Protein AF-A0A8C0SIE8-F1 (afdb_monomer_lite)

Organism: Canis lupus familiaris (NCBI:txid9615)

Secondary structure (DSSP, 8-state):
-PPP-PPPPPPPPPP-----------S--------------GGG-------TT--HHHHHHHHHHHHHHTT-BPSS---TTS---BTTHHHHHHGGGG-HHHHH-SEEE----GGGHHHHHHHHHT-SSEEE------

Foldseek 3Di:
DDDDDDDDDDDDDDDDDDPDDPDDDDPDDDPPPPDDDPDDDPPPDPPPPDPPPQDPLNVLVVVLVVCVVVVQFDPPDSCPPHDTHGDCLLVVLVVCVVDVCSVPDQEDEFEPDPSCVNVVVVVVVVPRHHYDYDPDDD

Radius of gyration: 26.09 Å; chains: 1; bounding box: 43×38×94 Å

Structure (mmCIF, N/CA/C/O backbone):
data_AF-A0A8C0SIE8-F1
#
_entry.id   AF-A0A8C0SIE8-F1
#
loop_
_atom_site.group_PDB
_atom_site.id
_atom_site.type_symbol
_atom_site.label_atom_id
_atom_site.label_alt_id
_atom_site.label_comp_id
_atom_site.label_asym_id
_atom_site.label_entity_id
_atom_site.label_seq_id
_atom_site.pdbx_PDB_ins_code
_atom_site.Cartn_x
_atom_site.Cartn_y
_atom_site.Cartn_z
_atom_site.occupancy
_atom_site.B_iso_or_equiv
_atom_site.auth_seq_id
_atom_site.auth_comp_id
_atom_site.auth_asym_id
_atom_site.auth_atom_id
_atom_site.pdbx_PDB_model_num
ATOM 1 N N . MET A 1 1 ? 19.176 8.162 77.453 1.00 44.66 1 MET A N 1
ATOM 2 C CA . MET A 1 1 ? 20.234 7.414 76.742 1.00 44.66 1 MET A CA 1
ATOM 3 C C . MET A 1 1 ? 19.563 6.530 75.698 1.00 44.66 1 MET A C 1
ATOM 5 O O . MET A 1 1 ? 18.913 5.566 76.070 1.00 44.66 1 MET A O 1
ATOM 9 N N . ARG A 1 2 ? 19.577 6.939 74.421 1.00 41.19 2 ARG A N 1
ATOM 10 C CA . ARG A 1 2 ? 18.942 6.212 73.306 1.00 41.19 2 ARG A CA 1
ATOM 11 C C . ARG A 1 2 ? 19.999 5.346 72.621 1.00 41.19 2 ARG A C 1
ATOM 13 O O . ARG A 1 2 ? 20.997 5.886 72.160 1.00 41.19 2 ARG A O 1
ATOM 20 N N . ALA A 1 3 ? 19.767 4.038 72.558 1.00 45.25 3 ALA A N 1
ATOM 21 C CA . ALA A 1 3 ? 20.527 3.129 71.709 1.00 45.25 3 ALA A CA 1
ATOM 22 C C . ALA A 1 3 ? 19.828 3.011 70.347 1.00 45.25 3 ALA A C 1
ATOM 24 O O . ALA A 1 3 ? 18.611 2.841 70.266 1.00 45.25 3 ALA A O 1
ATOM 25 N N . HIS A 1 4 ? 20.626 3.164 69.296 1.00 41.66 4 HIS A N 1
ATOM 26 C CA . HIS A 1 4 ? 20.248 3.103 67.892 1.00 41.66 4 HIS A CA 1
ATOM 27 C C . HIS A 1 4 ? 19.855 1.677 67.471 1.00 41.66 4 HIS A C 1
ATOM 29 O O . HIS A 1 4 ? 20.562 0.725 67.787 1.00 41.66 4 HIS A O 1
ATOM 35 N N . GLN A 1 5 ? 18.779 1.544 66.693 1.00 48.69 5 GLN A N 1
ATOM 36 C CA . GLN A 1 5 ? 18.538 0.384 65.829 1.00 48.69 5 GLN A CA 1
ATOM 37 C C . GLN A 1 5 ? 18.715 0.836 64.374 1.00 48.69 5 GLN A C 1
ATOM 39 O O . GLN A 1 5 ? 18.092 1.809 63.948 1.00 48.69 5 GLN A O 1
ATOM 44 N N . ALA A 1 6 ? 19.593 0.154 63.637 1.00 45.62 6 ALA A N 1
ATOM 45 C CA . ALA A 1 6 ? 19.815 0.336 62.207 1.00 45.62 6 ALA A CA 1
ATOM 46 C C . ALA A 1 6 ? 19.009 -0.722 61.435 1.00 45.62 6 ALA A C 1
ATOM 48 O O . ALA A 1 6 ? 19.099 -1.911 61.737 1.00 45.62 6 ALA A O 1
ATOM 49 N N . SER A 1 7 ? 18.208 -0.278 60.464 1.00 48.12 7 SER A N 1
ATOM 50 C CA . SER A 1 7 ? 17.373 -1.128 59.609 1.00 48.12 7 SER A CA 1
ATOM 51 C C . SER A 1 7 ? 18.150 -1.599 58.375 1.00 48.12 7 SER A C 1
ATOM 53 O O . SER A 1 7 ? 18.920 -0.838 57.787 1.00 48.12 7 SER A O 1
ATOM 55 N N . ALA A 1 8 ? 17.952 -2.866 58.012 1.00 44.28 8 ALA A N 1
ATOM 56 C CA . ALA A 1 8 ? 18.677 -3.600 56.982 1.00 44.28 8 ALA A CA 1
ATOM 57 C C . ALA A 1 8 ? 18.365 -3.120 55.551 1.00 44.28 8 ALA A C 1
ATOM 59 O O . ALA A 1 8 ? 17.211 -2.914 55.174 1.00 44.28 8 ALA A O 1
ATOM 60 N N . ALA A 1 9 ? 19.413 -3.002 54.733 1.00 43.94 9 ALA A N 1
ATOM 61 C CA . ALA A 1 9 ? 19.332 -2.681 53.314 1.00 43.94 9 ALA A CA 1
ATOM 62 C C . ALA A 1 9 ? 18.892 -3.915 52.504 1.00 43.94 9 ALA A C 1
ATOM 64 O O . ALA A 1 9 ? 19.543 -4.960 52.530 1.00 43.94 9 ALA A O 1
ATOM 65 N N . THR A 1 10 ? 17.787 -3.793 51.769 1.00 47.97 10 THR A N 1
ATOM 66 C CA . THR A 1 10 ? 17.323 -4.813 50.817 1.00 47.97 10 THR A CA 1
ATOM 67 C C . THR A 1 10 ? 18.130 -4.692 49.522 1.00 47.97 10 THR A C 1
ATOM 69 O O . THR A 1 10 ? 18.206 -3.615 48.934 1.00 47.97 10 THR A O 1
ATOM 72 N N . SER A 1 11 ? 18.761 -5.786 49.092 1.00 47.16 11 SER A N 1
ATOM 73 C CA . SER A 1 11 ? 19.570 -5.845 47.864 1.00 47.16 11 SER A CA 1
ATOM 74 C C . SER A 1 11 ? 18.693 -5.951 46.602 1.00 47.16 11 SER A C 1
ATOM 76 O O . SER A 1 11 ? 17.635 -6.582 46.663 1.00 47.16 11 SER A O 1
ATOM 78 N N . PRO A 1 12 ? 19.108 -5.387 45.450 1.00 54.69 12 PRO A N 1
ATOM 79 C CA . PRO A 1 12 ? 18.371 -5.504 44.191 1.00 54.69 12 PRO A CA 1
ATOM 80 C C . PRO A 1 12 ? 18.558 -6.886 43.524 1.00 54.69 12 PRO A C 1
ATOM 82 O O . PRO A 1 12 ? 19.569 -7.553 43.759 1.00 54.69 12 PRO A O 1
ATOM 85 N N . PRO A 1 13 ? 17.608 -7.331 42.675 1.00 49.19 13 PRO A N 1
ATOM 86 C CA . PRO A 1 13 ? 17.669 -8.635 42.012 1.00 49.19 13 PRO A CA 1
ATOM 87 C C . PRO A 1 13 ? 18.745 -8.695 40.905 1.00 49.19 13 PRO A C 1
ATOM 89 O O . PRO A 1 13 ? 19.048 -7.674 40.282 1.00 49.19 13 PRO A O 1
ATOM 92 N N . PRO A 1 14 ? 19.305 -9.887 40.610 1.00 43.81 14 PRO A N 1
ATOM 93 C CA . PRO A 1 14 ? 20.368 -10.043 39.621 1.00 43.81 14 PRO A CA 1
ATOM 94 C C . PRO A 1 14 ? 19.877 -9.874 38.174 1.00 43.81 14 PRO A C 1
ATOM 96 O O . PRO A 1 14 ? 18.773 -10.278 37.800 1.00 43.81 14 PRO A O 1
ATOM 99 N N . SER A 1 15 ? 20.752 -9.305 37.345 1.00 43.81 15 SER A N 1
ATOM 100 C CA . SER A 1 15 ? 20.559 -9.058 35.917 1.00 43.81 15 SER A CA 1
ATOM 101 C C . SER A 1 15 ? 20.451 -10.361 35.114 1.00 43.81 15 SER A C 1
ATOM 103 O O . SER A 1 15 ? 21.272 -11.273 35.223 1.00 43.81 15 SER A O 1
ATOM 105 N N . ARG A 1 16 ? 19.418 -10.458 34.267 1.00 39.47 16 ARG A N 1
ATOM 106 C CA . ARG A 1 16 ? 19.191 -11.618 33.395 1.00 39.47 16 ARG A CA 1
ATOM 107 C C . ARG A 1 16 ? 20.165 -11.561 32.218 1.00 39.47 16 ARG A C 1
ATOM 109 O O . ARG A 1 16 ? 19.953 -10.843 31.245 1.00 39.47 16 ARG A O 1
ATOM 116 N N . SER A 1 17 ? 21.251 -12.312 32.336 1.00 36.66 17 SER A N 1
ATOM 117 C CA . SER A 1 17 ? 22.288 -12.468 31.319 1.00 36.66 17 SER A CA 1
ATOM 118 C C . SER A 1 17 ? 21.687 -12.990 30.009 1.00 36.66 17 SER A C 1
ATOM 120 O O . SER A 1 17 ? 20.917 -13.956 29.993 1.00 36.66 17 SER A O 1
ATOM 122 N N . ALA A 1 18 ? 22.058 -12.348 28.903 1.00 39.44 18 ALA A N 1
ATOM 123 C CA . ALA A 1 18 ? 21.707 -12.734 27.547 1.00 39.44 18 ALA A CA 1
ATOM 124 C C . ALA A 1 18 ? 22.157 -14.176 27.255 1.00 39.44 18 ALA A C 1
ATOM 126 O O . ALA A 1 18 ? 23.347 -14.462 27.127 1.00 39.44 18 ALA A O 1
ATOM 127 N N . ARG A 1 19 ? 21.203 -15.103 27.118 1.00 34.31 19 ARG A N 1
ATOM 128 C CA . ARG A 1 19 ? 21.486 -16.458 26.636 1.00 34.31 19 ARG A CA 1
ATOM 129 C C . ARG A 1 19 ? 21.561 -16.430 25.109 1.00 34.31 19 ARG A C 1
ATOM 131 O O . ARG A 1 19 ? 20.573 -16.657 24.416 1.00 34.31 19 ARG A O 1
ATOM 138 N N . ARG A 1 20 ? 22.758 -16.135 24.607 1.00 31.44 20 ARG A N 1
ATOM 139 C CA . ARG A 1 20 ? 23.177 -16.319 23.214 1.00 31.44 20 ARG A CA 1
ATOM 140 C C . ARG A 1 20 ? 23.060 -17.815 22.882 1.00 31.44 20 ARG A C 1
ATOM 142 O O . ARG A 1 20 ? 23.818 -18.620 23.410 1.00 31.44 20 ARG A O 1
ATOM 149 N N . ARG A 1 21 ? 22.064 -18.215 22.083 1.00 35.25 21 ARG A N 1
ATOM 150 C CA . ARG A 1 21 ? 22.034 -19.550 21.462 1.00 35.25 21 ARG A CA 1
ATOM 151 C C . ARG A 1 21 ? 22.780 -19.446 20.138 1.00 35.25 21 ARG A C 1
ATOM 153 O O . ARG A 1 21 ? 22.234 -18.936 19.167 1.00 35.25 21 ARG A O 1
ATOM 160 N N . GLU A 1 22 ? 24.027 -19.899 20.113 1.00 35.62 22 GLU A N 1
ATOM 161 C CA . GLU A 1 22 ? 24.731 -20.191 18.865 1.00 35.62 22 GLU A CA 1
ATOM 162 C C . GLU A 1 22 ? 24.120 -21.457 18.256 1.00 35.62 22 GLU A C 1
ATOM 164 O O . GLU A 1 22 ? 24.412 -22.576 18.666 1.00 35.62 22 GLU A O 1
ATOM 169 N N . GLY A 1 23 ? 23.199 -21.270 17.311 1.00 34.12 23 GLY A N 1
ATOM 170 C CA . GLY A 1 23 ? 22.718 -22.327 16.431 1.00 34.12 23 GLY A CA 1
ATOM 171 C C . GLY A 1 23 ? 23.539 -22.325 15.148 1.00 34.12 23 GLY A C 1
ATOM 172 O O . GLY A 1 23 ? 23.207 -21.612 14.207 1.00 34.12 23 GLY A O 1
ATOM 173 N N . SER A 1 24 ? 24.616 -23.109 15.123 1.00 41.97 24 SER A N 1
ATOM 174 C CA . SER A 1 24 ? 25.348 -23.450 13.901 1.00 41.97 24 SER A CA 1
ATOM 175 C C . SER A 1 24 ? 24.424 -24.256 12.986 1.00 41.97 24 SER A C 1
ATOM 177 O O . SER A 1 24 ? 24.085 -25.397 13.291 1.00 41.97 24 SER A O 1
ATOM 179 N N . THR A 1 25 ? 23.970 -23.654 11.889 1.00 37.97 25 THR A N 1
ATOM 180 C CA . THR A 1 25 ? 23.261 -24.359 10.816 1.00 37.97 25 THR A CA 1
ATOM 181 C C . THR A 1 25 ? 24.059 -24.181 9.535 1.00 37.97 25 THR A C 1
ATOM 183 O O . THR A 1 25 ? 24.185 -23.083 8.999 1.00 37.97 25 THR A O 1
ATOM 186 N N . ARG A 1 26 ? 24.670 -25.283 9.087 1.00 34.47 26 ARG A N 1
ATOM 187 C CA . ARG A 1 26 ? 25.254 -25.398 7.750 1.00 34.47 26 ARG A CA 1
ATOM 188 C C . ARG A 1 26 ? 24.130 -25.240 6.728 1.00 34.47 26 ARG A C 1
ATOM 190 O O . ARG A 1 26 ? 23.033 -25.756 6.927 1.00 34.47 26 ARG A O 1
ATOM 197 N N . ALA A 1 27 ? 24.415 -24.516 5.653 1.00 39.19 27 ALA A N 1
ATOM 198 C CA . ALA A 1 27 ? 23.524 -24.378 4.514 1.00 39.19 27 ALA A CA 1
ATOM 199 C C . ALA A 1 27 ? 23.278 -25.758 3.882 1.00 39.19 27 ALA A C 1
ATOM 201 O O . ALA A 1 27 ? 24.213 -26.376 3.382 1.00 39.19 27 ALA A O 1
ATOM 202 N N . GLY A 1 28 ? 22.034 -26.235 3.937 1.00 43.50 28 GLY A N 1
ATOM 203 C CA . GLY A 1 28 ? 21.623 -27.485 3.299 1.00 43.50 28 GLY A CA 1
ATOM 204 C C . GLY A 1 28 ? 20.663 -28.307 4.150 1.00 43.50 28 GLY A C 1
ATOM 205 O O . GLY A 1 28 ? 21.051 -29.362 4.618 1.00 43.50 28 GLY A O 1
ATOM 206 N N . ASP A 1 29 ? 19.463 -27.777 4.405 1.00 37.47 29 ASP A N 1
ATOM 207 C CA . ASP A 1 29 ? 18.195 -28.528 4.507 1.00 37.47 29 ASP A CA 1
ATOM 208 C C . ASP A 1 29 ? 17.109 -27.590 5.051 1.00 37.47 29 ASP A C 1
ATOM 210 O O . ASP A 1 29 ? 16.866 -27.477 6.253 1.00 37.47 29 ASP A O 1
ATOM 214 N N . VAL A 1 30 ? 16.451 -26.858 4.151 1.00 42.84 30 VAL A N 1
ATOM 215 C CA . VAL A 1 30 ? 15.189 -26.185 4.476 1.00 42.84 30 VAL A CA 1
ATOM 216 C C . VAL A 1 30 ? 14.076 -27.155 4.103 1.00 42.84 30 VAL A C 1
ATOM 218 O O . VAL A 1 30 ? 13.488 -27.064 3.031 1.00 42.84 30 VAL A O 1
ATOM 221 N N . THR A 1 31 ? 13.775 -28.106 4.985 1.00 39.72 31 THR A N 1
ATOM 222 C CA . THR A 1 31 ? 12.489 -28.807 4.917 1.00 39.72 31 THR A CA 1
ATOM 223 C C . THR A 1 31 ? 11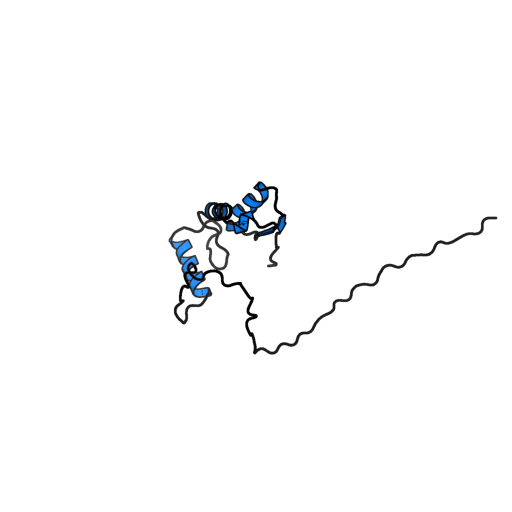.397 -27.809 5.316 1.00 39.72 31 THR A C 1
ATOM 225 O O . THR A 1 31 ? 11.452 -27.288 6.439 1.00 39.72 31 THR A O 1
ATOM 228 N N . PRO A 1 32 ? 10.406 -27.505 4.458 1.00 41.19 32 PRO A N 1
ATOM 229 C CA . PRO A 1 32 ? 9.337 -26.591 4.825 1.00 41.19 32 PRO A CA 1
ATOM 230 C C . PRO A 1 32 ? 8.553 -27.209 5.981 1.00 41.19 32 PRO A C 1
ATOM 232 O O . PRO A 1 32 ? 8.003 -28.305 5.856 1.00 41.19 32 PRO A O 1
ATOM 235 N N . ARG A 1 33 ? 8.497 -26.520 7.127 1.00 40.28 33 ARG A N 1
ATOM 236 C CA . ARG A 1 33 ? 7.576 -26.893 8.203 1.00 40.28 33 ARG A CA 1
ATOM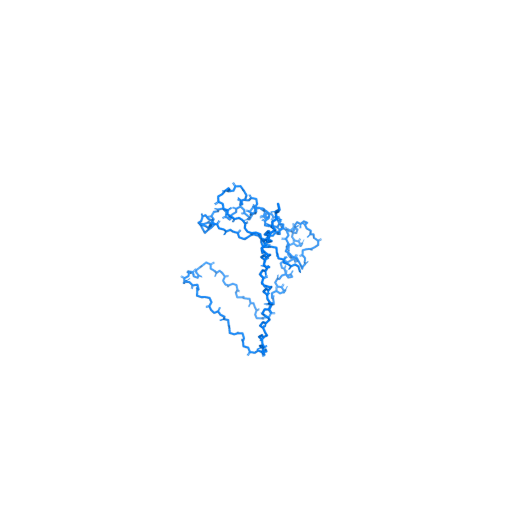 237 C C . ARG A 1 33 ? 6.160 -26.779 7.650 1.00 40.28 33 ARG A C 1
ATOM 239 O O . ARG A 1 33 ? 5.644 -25.680 7.475 1.00 40.28 33 ARG A O 1
ATOM 246 N N . ARG A 1 34 ? 5.567 -27.932 7.351 1.00 40.78 34 ARG A N 1
ATOM 247 C CA . ARG A 1 34 ? 4.177 -28.096 6.938 1.00 40.78 34 ARG A CA 1
ATOM 248 C C . ARG A 1 34 ? 3.289 -27.600 8.079 1.00 40.78 34 ARG A C 1
ATOM 250 O O . ARG A 1 34 ? 3.080 -28.303 9.064 1.00 40.78 34 ARG A O 1
ATOM 257 N N . ILE A 1 35 ? 2.836 -26.354 7.983 1.00 52.09 35 ILE A N 1
ATOM 258 C CA . ILE A 1 35 ? 1.758 -25.842 8.826 1.00 52.09 35 ILE A CA 1
ATOM 259 C C . ILE A 1 35 ? 0.515 -26.624 8.402 1.00 52.09 35 ILE A C 1
ATOM 261 O O . ILE A 1 35 ? 0.109 -26.564 7.244 1.00 52.09 35 ILE A O 1
ATOM 265 N N . TRP A 1 36 ? -0.033 -27.416 9.321 1.00 43.69 36 TRP A N 1
ATOM 266 C CA . TRP A 1 36 ? -1.322 -28.074 9.144 1.00 43.69 36 TRP A CA 1
ATOM 267 C C . TRP A 1 36 ? -2.411 -26.998 9.101 1.00 43.69 36 TRP A C 1
ATOM 269 O O . TRP A 1 36 ? -2.863 -26.525 10.142 1.00 43.69 36 TRP A O 1
ATOM 279 N N . LEU A 1 37 ? -2.804 -26.585 7.898 1.00 41.09 37 LEU A N 1
ATOM 280 C CA . LEU A 1 37 ? -4.102 -25.959 7.674 1.00 41.09 37 LEU A CA 1
ATOM 281 C C . LEU A 1 37 ? -5.117 -27.096 7.478 1.00 41.09 37 LEU A C 1
ATOM 283 O O . LEU A 1 37 ? -4.830 -28.011 6.701 1.00 41.09 37 LEU A O 1
ATOM 287 N N . PRO A 1 38 ? -6.263 -27.091 8.183 1.00 42.91 38 PRO A N 1
ATOM 288 C CA . PRO A 1 38 ? -7.354 -27.995 7.852 1.00 42.91 38 PRO A CA 1
ATOM 289 C C . PRO A 1 38 ? -7.799 -27.702 6.419 1.00 42.91 38 PRO A C 1
ATOM 291 O O . PRO A 1 38 ? -7.744 -26.554 5.980 1.00 42.91 38 PRO A O 1
ATOM 294 N N . GLU A 1 39 ? -8.173 -28.759 5.706 1.00 49.50 39 GLU A N 1
ATOM 295 C CA . GLU A 1 39 ? -8.545 -28.798 4.292 1.00 49.50 39 GLU A CA 1
ATOM 296 C C . GLU A 1 39 ? -9.690 -27.817 3.972 1.00 49.50 39 GLU A C 1
ATOM 298 O O . GLU A 1 39 ? -10.865 -28.163 3.902 1.00 49.50 39 GLU A O 1
ATOM 303 N N . ALA A 1 40 ? -9.351 -26.540 3.830 1.00 42.84 40 ALA A N 1
ATOM 304 C CA . ALA A 1 40 ? -10.257 -25.518 3.355 1.00 42.84 40 ALA A CA 1
ATOM 305 C C . ALA A 1 40 ? -10.246 -25.586 1.828 1.00 42.84 40 ALA A C 1
ATOM 307 O O . ALA A 1 40 ? -9.271 -25.185 1.199 1.00 42.84 40 ALA A O 1
ATOM 308 N N . SER A 1 41 ? -11.316 -26.166 1.275 1.00 50.72 41 SER A N 1
ATOM 309 C CA . SER A 1 41 ? -11.847 -25.971 -0.080 1.00 50.72 41 SER A CA 1
ATOM 310 C C . SER A 1 41 ? -10.933 -25.176 -1.025 1.00 50.72 41 SER A C 1
ATOM 312 O O . SER A 1 41 ? -11.023 -23.955 -1.139 1.00 50.72 41 SER A O 1
ATOM 314 N N . LEU A 1 42 ? -10.089 -25.910 -1.750 1.00 52.44 42 LEU A N 1
ATOM 315 C CA . LEU A 1 42 ? -9.211 -25.443 -2.829 1.00 52.44 42 LEU A CA 1
ATOM 316 C C . LEU A 1 42 ? -9.955 -24.852 -4.049 1.00 52.44 42 LEU A C 1
ATOM 318 O O . LEU A 1 42 ? -9.307 -24.504 -5.032 1.00 52.44 42 LEU A O 1
ATOM 322 N N . ALA A 1 43 ? -11.287 -24.748 -4.019 1.00 46.78 43 ALA A N 1
ATOM 323 C CA . ALA A 1 43 ? -12.102 -24.412 -5.186 1.00 46.78 43 ALA A CA 1
ATOM 324 C C . ALA A 1 43 ? -12.039 -22.931 -5.615 1.00 46.78 43 ALA A C 1
ATOM 326 O O . ALA A 1 43 ? -12.312 -22.642 -6.775 1.00 46.78 43 ALA A O 1
ATOM 327 N N . ASP A 1 44 ? -11.618 -22.017 -4.734 1.00 47.72 44 ASP A N 1
ATOM 328 C CA . ASP A 1 44 ? -11.575 -20.573 -5.040 1.00 47.72 44 ASP A CA 1
ATOM 329 C C . ASP A 1 44 ? -10.149 -20.014 -5.172 1.00 47.72 44 ASP A C 1
ATOM 331 O O . ASP A 1 44 ? -9.942 -18.839 -5.486 1.00 47.72 44 ASP A O 1
ATOM 335 N N . CYS A 1 45 ? -9.128 -20.843 -4.940 1.00 41.97 45 CYS A N 1
ATOM 336 C CA . CYS A 1 45 ? -7.749 -20.446 -5.172 1.00 41.97 45 CYS A CA 1
ATOM 337 C C . CYS A 1 45 ? -7.436 -20.595 -6.661 1.00 41.97 45 CYS A C 1
ATOM 339 O O . CYS A 1 45 ? -7.114 -21.685 -7.127 1.00 41.97 45 CYS A O 1
ATOM 341 N N . VAL A 1 46 ? -7.473 -19.490 -7.409 1.00 48.41 46 VAL A N 1
ATOM 342 C CA . VAL A 1 46 ? -6.823 -19.439 -8.724 1.00 48.41 46 VAL A CA 1
ATOM 343 C C . VAL A 1 46 ? -5.322 -19.621 -8.494 1.00 48.41 46 VAL A C 1
ATOM 345 O O . VAL A 1 46 ? -4.603 -18.674 -8.172 1.00 48.41 46 VAL A O 1
ATOM 348 N N . VAL A 1 47 ? -4.843 -20.857 -8.613 1.00 52.25 47 VAL A N 1
ATOM 349 C CA . VAL A 1 47 ? -3.413 -21.148 -8.688 1.00 52.25 47 VAL A CA 1
ATOM 350 C C . VAL A 1 47 ? -2.955 -20.650 -10.055 1.00 52.25 47 VAL A C 1
ATOM 352 O O . VAL A 1 47 ? -3.140 -21.316 -11.069 1.00 52.25 47 VAL A O 1
ATOM 355 N N . MET A 1 48 ? -2.415 -19.432 -10.106 1.00 51.66 48 MET A N 1
ATOM 356 C CA . MET A 1 48 ? -1.678 -18.979 -11.282 1.00 51.66 48 MET A CA 1
ATOM 357 C C . MET A 1 48 ? -0.394 -19.811 -11.381 1.00 51.66 48 MET A C 1
ATOM 359 O O . MET A 1 48 ? 0.564 -19.574 -10.645 1.00 51.66 48 MET A O 1
ATOM 363 N N . GLU A 1 49 ? -0.391 -20.796 -12.278 1.00 58.59 49 GLU A N 1
ATOM 364 C CA . GLU A 1 49 ? 0.817 -21.481 -12.746 1.00 58.59 49 GLU A CA 1
ATOM 365 C C . GLU A 1 49 ? 1.731 -20.431 -13.399 1.00 58.59 49 GLU A C 1
ATOM 367 O O . GLU A 1 49 ? 1.472 -19.950 -14.504 1.00 58.59 49 GLU A O 1
ATOM 372 N N . LEU A 1 50 ? 2.773 -19.999 -12.682 1.00 61.62 50 LEU A N 1
ATOM 373 C CA . LEU A 1 50 ? 3.760 -19.070 -13.226 1.00 61.62 50 LEU A CA 1
ATOM 374 C C . LEU A 1 50 ? 4.662 -19.819 -14.218 1.00 61.62 50 LEU A C 1
ATOM 376 O O . LEU A 1 50 ? 5.144 -20.903 -13.883 1.00 61.62 50 LEU A O 1
ATOM 380 N N . PRO A 1 51 ? 4.956 -19.247 -15.401 1.00 69.62 51 PRO A N 1
ATOM 381 C CA . PRO A 1 51 ? 5.905 -19.841 -16.331 1.00 69.62 51 PRO A CA 1
ATOM 382 C C . PRO A 1 51 ? 7.243 -20.104 -15.635 1.00 69.62 51 PRO A C 1
ATOM 384 O O . PRO A 1 51 ? 7.771 -19.240 -14.925 1.00 69.62 51 PRO A O 1
ATOM 387 N N . THR A 1 52 ? 7.811 -21.291 -15.844 1.00 76.19 52 THR A N 1
ATOM 388 C CA . THR A 1 52 ? 9.128 -21.652 -15.311 1.00 76.19 52 THR A CA 1
ATOM 389 C C . THR A 1 52 ? 10.164 -20.629 -15.777 1.00 76.19 52 THR A C 1
ATOM 391 O O . THR A 1 52 ? 10.427 -20.521 -16.972 1.00 76.19 52 THR A O 1
ATOM 394 N N . GLY A 1 53 ? 10.735 -19.867 -14.841 1.00 83.69 53 GLY A N 1
ATOM 395 C CA . GLY A 1 53 ? 11.732 -18.827 -15.124 1.00 83.69 53 GLY A CA 1
ATOM 396 C C . GLY A 1 53 ? 11.308 -17.402 -14.759 1.00 83.69 53 GLY A C 1
ATOM 397 O O . GLY A 1 53 ? 12.166 -16.527 -14.727 1.00 83.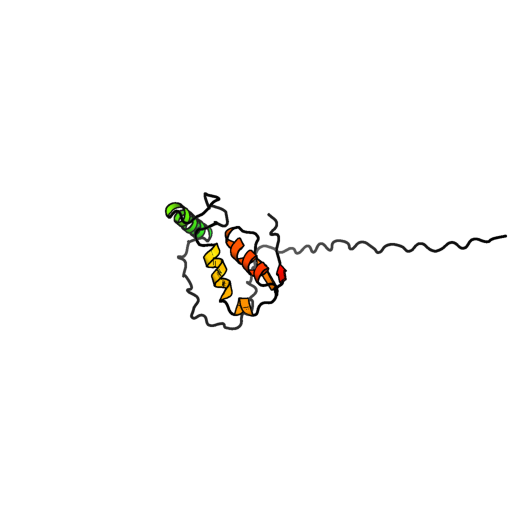69 53 GLY A O 1
ATOM 398 N N . VAL A 1 54 ? 10.037 -17.159 -14.422 1.00 89.19 54 VAL A N 1
ATOM 399 C CA . VAL A 1 54 ? 9.588 -15.848 -13.924 1.00 89.19 54 VAL A CA 1
ATOM 400 C C . VAL A 1 54 ? 9.866 -15.735 -12.423 1.00 89.19 54 VAL A C 1
ATOM 402 O O . VAL A 1 54 ? 9.326 -16.493 -11.614 1.00 89.19 54 VAL A O 1
ATOM 405 N N . SER A 1 55 ? 10.699 -14.776 -12.022 1.00 93.12 55 SER A N 1
ATOM 406 C CA . SER A 1 55 ? 10.979 -14.500 -10.614 1.00 93.12 55 SER A CA 1
ATOM 407 C C . SER A 1 55 ? 9.910 -13.600 -9.983 1.00 93.12 55 SER A C 1
ATOM 409 O O . SER A 1 55 ? 9.199 -12.845 -10.650 1.00 93.12 55 SER A O 1
ATOM 411 N N . LYS A 1 56 ? 9.839 -13.592 -8.644 1.00 92.56 56 LYS A N 1
ATOM 412 C CA . LYS A 1 56 ? 9.005 -12.622 -7.907 1.00 92.56 56 LYS A CA 1
ATOM 413 C C . LYS A 1 56 ? 9.362 -11.175 -8.255 1.00 92.56 56 LYS A C 1
ATOM 415 O O . LYS A 1 56 ? 8.499 -10.308 -8.163 1.00 92.56 56 LYS A O 1
ATOM 420 N N . GLN A 1 57 ? 10.623 -10.907 -8.595 1.00 94.31 57 GLN A N 1
ATOM 421 C CA . GLN A 1 57 ? 11.066 -9.566 -8.951 1.00 94.31 57 GLN A CA 1
ATOM 422 C C . GLN A 1 57 ? 10.532 -9.149 -10.322 1.00 94.31 57 GLN A C 1
ATOM 424 O O . GLN A 1 57 ? 10.097 -8.010 -10.459 1.00 94.31 57 GLN A O 1
ATOM 429 N N . ASP A 1 58 ? 10.473 -10.076 -11.277 1.00 94.00 58 ASP A N 1
ATOM 430 C CA . ASP A 1 58 ? 9.931 -9.814 -12.614 1.00 94.00 58 ASP A CA 1
ATOM 431 C C . ASP A 1 58 ? 8.445 -9.455 -12.539 1.00 94.00 58 ASP A C 1
ATOM 433 O O . ASP A 1 58 ? 8.010 -8.477 -13.139 1.00 94.00 58 ASP A O 1
ATOM 437 N N . ILE A 1 59 ? 7.676 -10.176 -11.716 1.00 93.94 59 ILE A N 1
ATOM 438 C CA . ILE A 1 59 ? 6.252 -9.876 -11.492 1.00 93.94 59 ILE A CA 1
ATOM 439 C C . ILE A 1 59 ? 6.080 -8.501 -10.844 1.00 93.94 59 ILE A C 1
ATOM 441 O O . ILE A 1 59 ? 5.234 -7.720 -11.271 1.00 93.94 59 ILE A O 1
ATOM 445 N N . ARG A 1 60 ? 6.883 -8.172 -9.821 1.00 95.50 60 ARG A N 1
ATOM 446 C CA . ARG A 1 60 ? 6.828 -6.838 -9.201 1.00 95.50 60 ARG A CA 1
ATOM 447 C C . ARG A 1 60 ? 7.121 -5.744 -10.216 1.00 95.50 60 ARG A C 1
ATOM 449 O O . ARG A 1 60 ? 6.393 -4.762 -10.241 1.00 95.50 60 ARG A O 1
ATOM 456 N N . GLN A 1 61 ? 8.146 -5.933 -11.045 1.00 95.81 61 GLN A N 1
ATOM 457 C CA . GLN A 1 61 ? 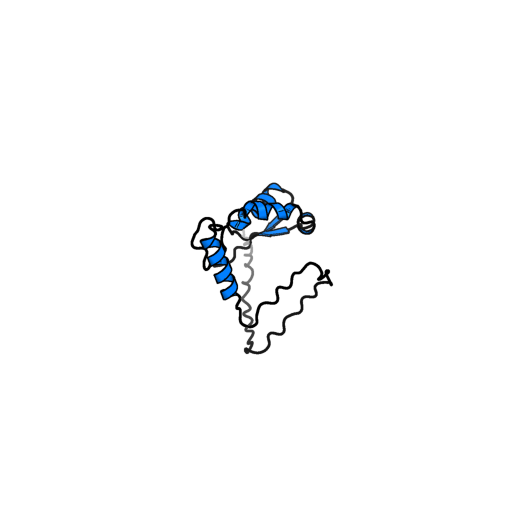8.522 -4.983 -12.084 1.00 95.81 61 GLN A CA 1
ATOM 458 C C . GLN A 1 61 ? 7.368 -4.766 -13.071 1.00 95.81 61 GLN A C 1
ATOM 460 O O . GLN A 1 61 ? 6.949 -3.630 -13.264 1.00 95.81 61 GLN A O 1
ATOM 465 N N . GLN A 1 62 ? 6.776 -5.849 -13.585 1.00 95.75 62 GLN A N 1
ATOM 466 C CA . GLN A 1 62 ? 5.622 -5.785 -14.489 1.00 95.75 62 GLN A CA 1
ATOM 467 C C . GLN A 1 62 ? 4.431 -5.040 -13.873 1.00 95.75 62 GLN A C 1
ATOM 469 O O . GLN A 1 62 ? 3.846 -4.169 -14.515 1.00 95.75 62 GLN A O 1
ATOM 474 N N . ILE A 1 63 ? 4.075 -5.350 -12.623 1.00 95.50 63 ILE A N 1
ATOM 475 C CA . ILE A 1 63 ? 2.961 -4.686 -11.937 1.00 95.50 63 ILE A CA 1
ATOM 476 C C . ILE A 1 63 ? 3.277 -3.212 -11.668 1.00 95.50 63 ILE A C 1
ATOM 478 O O . ILE A 1 63 ? 2.416 -2.363 -11.885 1.00 95.50 63 ILE A O 1
ATOM 482 N N . TRP A 1 64 ? 4.495 -2.880 -11.239 1.00 96.00 64 TRP A N 1
ATOM 483 C CA . TRP A 1 64 ? 4.908 -1.490 -11.040 1.00 96.00 64 TRP A CA 1
ATOM 484 C C . TRP A 1 64 ? 4.842 -0.685 -12.341 1.00 96.00 64 TRP A C 1
ATOM 486 O O . TRP A 1 64 ? 4.242 0.390 -12.355 1.00 96.00 64 TRP A O 1
ATOM 496 N N . ASP A 1 65 ? 5.369 -1.223 -13.441 1.00 96.62 65 ASP A N 1
ATOM 497 C CA . ASP A 1 65 ? 5.333 -0.576 -14.757 1.00 96.62 65 ASP A CA 1
ATOM 498 C C . ASP A 1 65 ? 3.894 -0.398 -15.261 1.00 96.62 65 ASP A C 1
ATOM 500 O O . ASP A 1 65 ? 3.524 0.653 -15.796 1.00 96.62 65 ASP A O 1
ATOM 504 N N . TYR A 1 66 ? 3.038 -1.395 -15.027 1.00 96.94 66 TYR A N 1
ATOM 505 C CA . TYR A 1 66 ? 1.612 -1.303 -15.322 1.00 96.94 66 TYR A CA 1
ATOM 506 C C . TYR A 1 66 ? 0.933 -0.191 -14.508 1.00 96.94 66 TYR A C 1
ATOM 508 O O . TYR A 1 66 ? 0.225 0.643 -15.069 1.00 96.94 66 TYR A O 1
ATOM 516 N N . MET A 1 67 ? 1.185 -0.112 -13.199 1.00 96.19 67 MET A N 1
ATOM 517 C CA . MET A 1 67 ? 0.604 0.926 -12.342 1.00 96.19 67 MET A CA 1
ATOM 518 C C . MET A 1 67 ? 1.039 2.341 -12.745 1.00 96.19 67 MET A C 1
ATOM 520 O O . MET A 1 67 ? 0.223 3.265 -12.693 1.00 96.19 67 MET A O 1
ATOM 524 N N . GLU A 1 68 ? 2.300 2.517 -13.149 1.00 95.75 68 GLU A N 1
ATOM 525 C CA . GLU A 1 68 ? 2.837 3.800 -13.616 1.00 95.75 68 GLU A CA 1
ATOM 526 C C . GLU A 1 68 ? 2.264 4.196 -14.982 1.00 95.75 68 GLU A C 1
ATOM 528 O O . GLU A 1 68 ? 1.786 5.323 -15.137 1.00 95.75 68 GLU A O 1
ATOM 533 N N . SER A 1 69 ? 2.258 3.268 -15.949 1.00 96.88 69 SER A N 1
ATOM 534 C CA . SER A 1 69 ? 1.768 3.515 -17.315 1.00 96.88 69 SER A CA 1
ATOM 535 C C . SER A 1 69 ? 0.264 3.783 -17.365 1.00 96.88 69 SER A C 1
ATOM 537 O O . SER A 1 69 ? -0.180 4.645 -18.119 1.00 96.88 69 SER A O 1
ATOM 539 N N . GLN A 1 70 ? -0.516 3.102 -16.523 1.00 96.56 70 GLN A N 1
ATOM 540 C CA . GLN A 1 70 ? -1.963 3.295 -16.413 1.00 96.56 70 GLN A CA 1
ATOM 541 C C . GLN A 1 70 ? -2.355 4.396 -15.415 1.00 96.56 70 GLN A C 1
ATOM 543 O O . GLN A 1 70 ? -3.541 4.620 -15.172 1.00 96.56 70 GLN A O 1
ATOM 548 N N . ASN A 1 71 ? -1.382 5.098 -14.817 1.00 95.19 71 ASN A N 1
ATOM 549 C CA . ASN A 1 71 ? -1.617 6.162 -13.837 1.00 95.19 71 ASN A CA 1
ATOM 550 C C . ASN A 1 71 ? -2.533 5.721 -12.672 1.00 95.19 71 ASN A C 1
ATOM 552 O O . ASN A 1 71 ? -3.408 6.472 -12.225 1.00 95.19 71 ASN A O 1
ATOM 556 N N . LEU A 1 72 ? -2.353 4.481 -12.207 1.00 95.81 72 LEU A N 1
ATOM 557 C CA . LEU A 1 72 ? -3.108 3.871 -11.105 1.00 95.81 72 LEU A CA 1
ATOM 558 C C . LEU A 1 72 ? -2.465 4.150 -9.745 1.00 95.81 72 LEU A C 1
ATOM 560 O O . LEU A 1 72 ? -3.141 4.087 -8.719 1.00 95.81 72 LEU A O 1
ATOM 564 N N . ALA A 1 73 ? -1.166 4.445 -9.739 1.00 95.88 73 ALA A N 1
ATOM 565 C CA . ALA A 1 73 ? -0.423 4.792 -8.542 1.00 95.88 73 ALA A CA 1
ATOM 566 C C . ALA A 1 73 ? -0.711 6.228 -8.083 1.00 95.88 73 ALA A C 1
ATOM 568 O O . ALA A 1 73 ? -0.709 7.164 -8.885 1.00 95.88 73 ALA A O 1
ATOM 569 N N . ASP A 1 74 ? -0.877 6.393 -6.774 1.00 95.00 74 ASP A N 1
ATOM 570 C CA . ASP A 1 74 ? -0.905 7.696 -6.112 1.00 95.00 74 ASP A CA 1
ATOM 571 C C . ASP A 1 74 ? 0.472 8.022 -5.515 1.00 95.00 74 ASP A C 1
ATOM 573 O O . ASP A 1 74 ? 1.344 7.160 -5.389 1.00 95.00 74 ASP A O 1
ATOM 577 N N . PHE A 1 75 ? 0.683 9.285 -5.132 1.00 90.62 75 PHE A N 1
ATOM 578 C CA . PHE A 1 75 ? 1.930 9.718 -4.496 1.00 90.62 75 PHE A CA 1
ATOM 579 C C . PHE A 1 75 ? 2.257 8.849 -3.257 1.00 90.62 75 PHE A C 1
ATOM 581 O O . PHE A 1 75 ? 1.354 8.575 -2.454 1.00 90.62 75 PHE A O 1
ATOM 588 N N . PRO A 1 76 ? 3.529 8.445 -3.051 1.00 91.94 76 PRO A N 1
ATOM 589 C CA . PRO A 1 76 ? 4.736 8.845 -3.786 1.00 91.94 76 PRO A CA 1
ATOM 590 C C . PRO A 1 76 ? 5.056 7.980 -5.016 1.00 91.94 76 PRO A C 1
ATOM 592 O O . PRO A 1 76 ? 5.071 6.751 -4.936 1.00 91.94 76 PRO A O 1
ATOM 595 N N . ARG A 1 77 ? 5.442 8.638 -6.117 1.00 91.81 77 ARG A N 1
ATOM 596 C CA . ARG A 1 77 ? 5.922 8.025 -7.372 1.00 91.81 77 ARG A CA 1
ATOM 597 C C . ARG A 1 77 ? 7.428 8.279 -7.566 1.00 91.81 77 ARG A C 1
ATOM 599 O O . ARG A 1 77 ? 7.919 9.270 -7.024 1.00 91.81 77 ARG A O 1
ATOM 606 N N . PRO A 1 78 ? 8.166 7.424 -8.301 1.00 92.75 78 PRO A N 1
ATOM 607 C CA . PRO A 1 78 ? 7.721 6.191 -8.968 1.00 92.75 78 PRO A CA 1
ATOM 608 C C . PRO A 1 78 ? 7.585 5.025 -7.982 1.00 92.75 78 PRO A C 1
ATOM 610 O O . PRO A 1 78 ? 8.340 4.974 -7.015 1.00 92.75 78 PRO A O 1
ATOM 613 N N . VAL A 1 79 ? 6.645 4.106 -8.188 1.00 95.25 79 VAL A N 1
ATOM 614 C CA . VAL A 1 79 ? 6.305 3.034 -7.229 1.00 95.25 79 VAL A CA 1
ATOM 615 C C . VAL A 1 79 ? 7.374 1.959 -7.022 1.00 95.25 79 VAL A C 1
ATOM 617 O O . VAL A 1 79 ? 7.298 1.212 -6.042 1.00 95.25 79 VAL A O 1
ATOM 620 N N . HIS A 1 80 ? 8.360 1.866 -7.915 1.00 95.44 80 HIS A N 1
ATOM 621 C CA . HIS A 1 80 ? 9.379 0.821 -7.885 1.00 95.44 80 HIS A CA 1
ATOM 622 C C . HIS A 1 80 ? 10.090 0.734 -6.533 1.00 95.44 80 HIS A C 1
ATOM 624 O O . HIS A 1 80 ? 10.404 1.741 -5.894 1.00 95.44 80 HIS A O 1
ATOM 630 N N . HIS A 1 81 ? 10.351 -0.503 -6.110 1.00 92.56 81 HIS A N 1
ATOM 631 C CA . HIS A 1 81 ? 11.028 -0.846 -4.854 1.00 92.56 81 HIS A CA 1
ATOM 632 C C . HIS A 1 81 ? 10.296 -0.411 -3.571 1.00 92.56 81 HIS A C 1
ATOM 634 O O . HIS A 1 81 ? 10.904 -0.392 -2.502 1.00 92.56 81 HIS A O 1
ATOM 640 N N . ARG A 1 82 ? 8.995 -0.094 -3.644 1.00 90.56 82 ARG A N 1
ATOM 641 C CA . ARG A 1 82 ? 8.160 0.261 -2.483 1.00 90.56 82 ARG A CA 1
ATOM 642 C C . ARG A 1 82 ? 6.818 -0.475 -2.499 1.00 90.56 82 ARG A C 1
ATOM 644 O O . ARG A 1 82 ? 6.460 -1.126 -3.480 1.00 90.56 82 ARG A O 1
ATOM 651 N N . ILE A 1 83 ? 6.068 -0.353 -1.403 1.00 92.69 83 ILE A N 1
ATOM 652 C CA . ILE A 1 83 ? 4.643 -0.701 -1.362 1.00 92.69 83 ILE A CA 1
ATOM 653 C C . ILE A 1 83 ? 3.876 0.469 -2.004 1.00 92.69 83 ILE A C 1
ATOM 655 O O . ILE A 1 83 ? 3.866 1.562 -1.430 1.00 92.69 83 ILE A O 1
ATOM 659 N N . PRO A 1 84 ? 3.279 0.298 -3.197 1.00 94.50 84 PRO A N 1
ATOM 660 C CA . PRO A 1 84 ? 2.620 1.393 -3.894 1.00 94.50 84 PRO A CA 1
ATOM 661 C C . PRO A 1 84 ? 1.339 1.824 -3.183 1.00 94.50 84 PRO A C 1
ATOM 663 O O . PRO A 1 84 ? 0.507 0.994 -2.813 1.00 94.50 84 PRO A O 1
ATOM 666 N N . ASN A 1 85 ? 1.136 3.136 -3.068 1.00 95.56 85 ASN A N 1
ATOM 667 C CA . ASN A 1 85 ? -0.207 3.668 -2.881 1.00 95.56 85 ASN A CA 1
ATOM 668 C C . ASN A 1 85 ? -0.919 3.700 -4.241 1.00 95.56 85 ASN A C 1
ATOM 670 O O . ASN A 1 85 ? -0.285 3.947 -5.267 1.00 95.56 85 ASN A O 1
ATOM 674 N N . PHE A 1 86 ? -2.223 3.444 -4.263 1.00 95.88 86 PHE A N 1
ATOM 675 C CA . PHE A 1 86 ? -2.982 3.329 -5.504 1.00 95.88 86 PHE A CA 1
ATOM 676 C C . PHE A 1 86 ? -4.407 3.845 -5.356 1.00 95.88 86 PHE A C 1
ATOM 678 O O . PHE A 1 86 ? -5.000 3.807 -4.272 1.00 95.88 86 PHE A O 1
ATOM 685 N N . LYS A 1 87 ? -4.968 4.269 -6.485 1.00 95.62 87 LYS A N 1
ATOM 686 C CA . LYS A 1 87 ? -6.345 4.743 -6.576 1.00 95.62 87 LYS A CA 1
ATOM 687 C C . LYS A 1 87 ? -7.303 3.620 -6.203 1.00 95.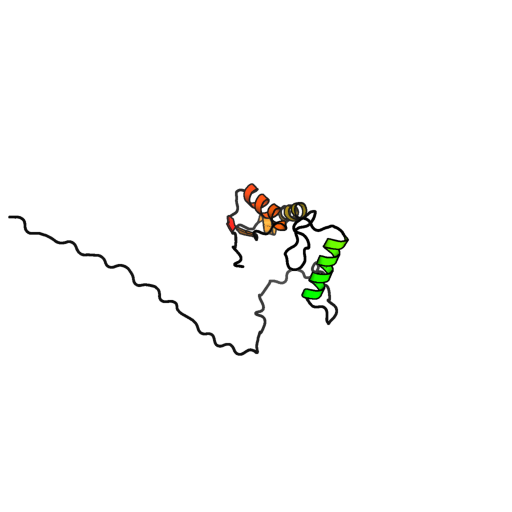62 87 LYS A C 1
ATOM 689 O O . LYS A 1 87 ? -7.279 2.544 -6.792 1.00 95.62 87 LYS A O 1
ATOM 694 N N . GLY A 1 88 ? -8.162 3.883 -5.223 1.00 95.25 88 GLY A N 1
ATOM 695 C CA . GLY A 1 88 ? -9.100 2.890 -4.698 1.00 95.25 88 GLY A CA 1
ATOM 696 C C . GLY A 1 88 ? -8.568 2.069 -3.521 1.00 95.25 88 GLY A C 1
ATOM 697 O O . GLY A 1 88 ? -9.302 1.217 -3.026 1.00 95.25 88 GLY A O 1
ATOM 698 N N . SER A 1 89 ? -7.364 2.348 -3.004 1.00 95.69 89 SER A N 1
ATOM 699 C CA . SER A 1 89 ? -6.834 1.696 -1.794 1.00 95.69 89 SER A CA 1
ATOM 700 C C . SER A 1 89 ? -7.792 1.792 -0.601 1.00 95.69 89 SER A C 1
ATOM 702 O O . SER A 1 89 ? -8.055 0.798 0.075 1.00 95.69 89 SER A O 1
ATOM 704 N N . TYR A 1 90 ? -8.406 2.959 -0.393 1.00 94.25 90 TYR A N 1
ATOM 705 C CA . TYR A 1 90 ? -9.407 3.157 0.655 1.00 94.25 90 TYR A CA 1
ATOM 706 C C . TYR A 1 90 ? -10.666 2.300 0.452 1.00 94.25 90 TYR A C 1
ATOM 708 O O . TYR A 1 90 ? -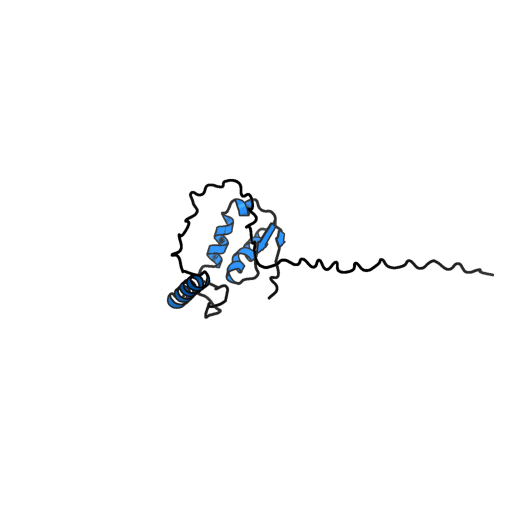11.150 1.697 1.407 1.00 94.25 90 TYR A O 1
ATOM 716 N N . LEU A 1 91 ? -11.174 2.202 -0.781 1.00 94.12 91 LEU A N 1
ATOM 717 C CA . LEU A 1 91 ? -12.340 1.370 -1.093 1.00 94.12 91 LEU A CA 1
ATOM 718 C C . LEU A 1 91 ? -12.021 -0.116 -0.884 1.00 94.12 91 LEU A C 1
ATOM 720 O O . LEU A 1 91 ? -12.786 -0.824 -0.239 1.00 94.12 91 LEU A O 1
ATOM 724 N N . ALA A 1 92 ? -10.847 -0.571 -1.331 1.00 94.75 92 ALA A N 1
ATOM 725 C CA . ALA A 1 92 ? -10.382 -1.933 -1.084 1.00 94.75 92 ALA A CA 1
ATOM 726 C C . ALA A 1 92 ? -10.314 -2.254 0.422 1.00 94.75 92 ALA A C 1
ATOM 728 O O . ALA A 1 92 ? -10.682 -3.351 0.840 1.00 94.75 92 ALA A O 1
ATOM 729 N N . CYS A 1 93 ? -9.917 -1.285 1.256 1.00 94.75 93 CYS A N 1
ATOM 730 C CA . CYS A 1 93 ? -9.939 -1.438 2.712 1.00 94.75 93 CYS A CA 1
ATOM 731 C C . CYS A 1 93 ? -11.356 -1.603 3.284 1.00 94.75 93 CYS A C 1
ATOM 733 O O . CYS A 1 93 ? -11.522 -2.272 4.305 1.00 94.75 93 CYS A O 1
ATOM 735 N N . GLN A 1 94 ? -12.375 -0.990 2.675 1.00 91.44 94 GLN A N 1
ATOM 736 C CA . GLN A 1 94 ? -13.755 -1.090 3.158 1.00 91.44 94 GLN A CA 1
ATOM 737 C C . GLN A 1 94 ? -14.322 -2.500 2.989 1.00 91.44 94 GLN A C 1
ATOM 739 O O . GLN A 1 94 ? -15.030 -2.953 3.886 1.00 91.44 94 GLN A O 1
ATOM 744 N N . ASN A 1 95 ? -13.922 -3.225 1.941 1.00 92.56 95 ASN A N 1
ATOM 745 C CA . ASN A 1 95 ? -14.363 -4.603 1.682 1.00 92.56 95 ASN A CA 1
ATOM 746 C C . ASN A 1 95 ? -14.000 -5.577 2.819 1.00 92.56 95 ASN A C 1
ATOM 748 O O . ASN A 1 95 ? -14.632 -6.616 2.982 1.00 92.56 95 ASN A O 1
ATOM 752 N N . ILE A 1 96 ? -13.008 -5.244 3.656 1.00 91.12 96 ILE A N 1
ATOM 753 C CA . ILE A 1 96 ? -12.641 -6.057 4.827 1.00 91.12 96 ILE A CA 1
ATOM 754 C C . ILE A 1 96 ? -13.807 -6.168 5.820 1.00 91.12 96 ILE A C 1
ATOM 756 O O . ILE A 1 96 ? -13.909 -7.168 6.527 1.00 91.12 96 ILE A O 1
ATOM 760 N N . ARG A 1 97 ? -14.704 -5.171 5.870 1.00 87.56 97 ARG A N 1
ATOM 761 C CA . ARG A 1 97 ? -15.882 -5.152 6.760 1.00 87.56 97 ARG A CA 1
ATOM 762 C C . ARG A 1 97 ? -16.793 -6.351 6.559 1.00 87.56 97 ARG A C 1
ATOM 764 O O . ARG A 1 97 ? -17.351 -6.834 7.543 1.00 87.56 97 ARG A O 1
ATOM 771 N N . ASP A 1 98 ? -16.882 -6.814 5.321 1.00 89.81 98 ASP A N 1
ATOM 772 C CA . ASP A 1 98 ? -17.837 -7.829 4.894 1.00 89.81 98 ASP A CA 1
ATOM 773 C C . ASP A 1 98 ? -17.294 -9.250 5.099 1.00 89.81 98 ASP A C 1
ATOM 775 O O . ASP A 1 98 ? -18.026 -10.230 4.989 1.00 89.81 98 ASP A O 1
ATOM 779 N N . LEU A 1 99 ? -16.013 -9.385 5.460 1.00 91.00 99 LEU A N 1
ATOM 780 C CA . LEU A 1 99 ? -15.410 -10.679 5.747 1.00 91.00 99 LEU A CA 1
ATOM 781 C C . LEU A 1 99 ? -15.883 -11.207 7.110 1.00 91.00 99 LEU A C 1
ATOM 783 O O . LEU A 1 99 ? -15.654 -10.595 8.158 1.00 91.00 99 LEU A O 1
ATOM 787 N N . GLU A 1 100 ? -16.467 -12.407 7.131 1.00 90.50 100 GLU A N 1
ATOM 788 C CA . GLU A 1 100 ? -16.894 -13.053 8.380 1.00 90.50 100 GLU A CA 1
ATOM 789 C C . GLU A 1 100 ? -15.737 -13.248 9.364 1.00 90.50 100 GLU A C 1
ATOM 791 O O . GLU A 1 100 ? -15.894 -13.008 10.564 1.00 90.50 100 GLU A O 1
ATOM 796 N N . VAL A 1 101 ? -14.559 -13.633 8.855 1.00 89.94 101 VAL A N 1
ATOM 797 C CA . VAL A 1 101 ? -13.344 -13.772 9.669 1.00 89.94 101 VAL A CA 1
ATOM 798 C C . VAL A 1 101 ? -13.029 -12.458 10.371 1.00 89.94 101 VAL A C 1
ATOM 800 O O . VAL A 1 101 ? -12.849 -12.438 11.585 1.00 89.94 101 VAL A O 1
ATOM 803 N N . PHE A 1 102 ? -13.109 -11.336 9.653 1.00 88.19 102 PHE A N 1
ATOM 804 C CA . PHE A 1 102 ? -12.900 -10.025 10.243 1.00 88.19 102 PHE A CA 1
ATOM 805 C C . PHE A 1 102 ? -13.945 -9.715 11.319 1.00 88.19 102 PHE A C 1
ATOM 807 O O . PHE A 1 102 ? -13.628 -9.080 12.324 1.00 88.19 102 PHE A O 1
ATOM 814 N N . THR A 1 103 ? -15.189 -10.167 11.163 1.00 85.31 103 THR A N 1
ATOM 815 C CA . THR A 1 103 ? -16.248 -9.961 12.159 1.00 85.31 103 THR A CA 1
ATOM 816 C C . THR A 1 103 ? -16.079 -10.811 13.424 1.00 85.31 103 THR A C 1
ATOM 818 O O . THR A 1 103 ? -16.510 -10.381 14.492 1.00 85.31 103 THR A O 1
ATOM 821 N N . ARG A 1 104 ? -15.398 -11.954 13.360 1.00 88.62 104 ARG A N 1
ATOM 822 C CA . ARG A 1 104 ? -15.186 -12.833 14.525 1.00 88.62 104 ARG A CA 1
ATOM 823 C C . ARG A 1 104 ? -13.851 -12.600 15.239 1.00 88.62 104 ARG A C 1
ATOM 825 O O . ARG A 1 104 ? -13.709 -12.965 16.402 1.00 88.62 104 ARG A O 1
ATOM 832 N N . THR A 1 105 ? -12.881 -11.977 14.576 1.00 88.88 105 THR A N 1
ATOM 833 C CA . THR A 1 105 ? -11.552 -11.714 15.139 1.00 88.88 105 THR A CA 1
ATOM 834 C C . THR A 1 105 ? -11.576 -10.661 16.257 1.00 88.88 105 THR A C 1
ATOM 836 O O . THR A 1 105 ? -12.236 -9.628 16.142 1.00 88.88 105 THR A O 1
ATOM 839 N N . GLN A 1 106 ? -10.815 -10.904 17.330 1.00 87.06 106 GLN A N 1
ATOM 840 C CA . GLN A 1 106 ? -10.660 -9.979 18.467 1.00 87.06 106 GLN A CA 1
ATOM 841 C C . GLN A 1 106 ? -9.486 -9.000 18.300 1.00 87.06 106 GLN A C 1
ATOM 843 O O . GLN A 1 106 ? -9.560 -7.860 18.763 1.00 87.06 106 GLN A O 1
ATOM 848 N N . GLU A 1 107 ? -8.422 -9.431 17.619 1.00 88.19 107 GLU A N 1
ATOM 849 C CA . GLU A 1 107 ? -7.194 -8.661 17.414 1.00 88.19 107 GLU A CA 1
ATOM 850 C C . GLU A 1 107 ? -6.788 -8.661 15.941 1.00 88.19 107 GLU A C 1
ATOM 852 O O . GLU A 1 107 ? -6.728 -9.714 15.306 1.00 88.19 107 GLU A O 1
ATOM 857 N N . VAL A 1 108 ? -6.483 -7.482 15.399 1.00 88.94 108 VAL A N 1
ATOM 858 C CA . VAL A 1 108 ? -6.006 -7.349 14.019 1.00 88.94 108 VAL A CA 1
ATOM 859 C C . VAL A 1 108 ? -4.677 -6.608 13.993 1.00 88.94 108 VAL A C 1
ATOM 861 O O . VAL A 1 108 ? -4.560 -5.510 14.535 1.00 88.94 108 VAL A O 1
ATOM 864 N N . LYS A 1 109 ? -3.698 -7.201 13.303 1.00 90.25 109 LYS A N 1
ATOM 865 C CA . LYS A 1 109 ? -2.408 -6.582 12.993 1.00 90.25 109 LYS A CA 1
ATOM 866 C C . LYS A 1 109 ? -2.501 -5.857 11.658 1.00 90.25 109 LYS A C 1
ATOM 868 O O . LYS A 1 109 ? -2.783 -6.483 10.638 1.00 90.25 109 LYS A O 1
ATOM 873 N N . VAL A 1 110 ? -2.239 -4.554 11.660 1.00 91.44 110 VAL A N 1
ATOM 874 C CA . VAL A 1 110 ? -2.240 -3.729 10.443 1.00 91.44 110 VAL A CA 1
ATOM 875 C C . VAL A 1 110 ? -0.917 -2.981 10.344 1.00 91.44 110 VAL A C 1
ATOM 877 O O . VAL A 1 110 ? -0.486 -2.346 11.307 1.00 91.44 110 VAL A O 1
ATOM 880 N N . ASP A 1 111 ? -0.267 -3.064 9.185 1.00 91.19 111 ASP A N 1
ATOM 881 C CA . ASP A 1 111 ? 0.989 -2.360 8.934 1.00 91.19 111 ASP A CA 1
ATOM 882 C C . ASP A 1 111 ? 0.762 -0.848 8.725 1.00 91.19 111 ASP A C 1
ATOM 884 O O . ASP A 1 111 ? -0.314 -0.431 8.278 1.00 91.19 111 ASP A O 1
ATOM 888 N N . PRO A 1 112 ? 1.745 0.008 9.067 1.00 91.38 112 PRO A N 1
ATOM 889 C CA . PRO A 1 112 ? 1.595 1.464 9.021 1.00 91.38 112 PRO A CA 1
ATOM 890 C C . PRO A 1 112 ? 1.668 2.069 7.604 1.00 91.38 112 PRO A C 1
ATOM 892 O O . PRO A 1 112 ? 1.839 3.281 7.467 1.00 91.38 112 PRO A O 1
ATOM 895 N N . ASP A 1 113 ? 1.496 1.268 6.553 1.00 92.31 113 ASP A N 1
ATOM 896 C CA . ASP A 1 113 ? 1.583 1.705 5.160 1.00 92.31 113 ASP A CA 1
ATOM 897 C C . ASP A 1 113 ? 0.388 2.568 4.727 1.00 92.31 113 ASP A C 1
ATOM 899 O O . ASP A 1 113 ? -0.735 2.452 5.238 1.00 92.31 113 ASP A O 1
ATOM 903 N N . LYS A 1 114 ? 0.621 3.448 3.746 1.00 92.12 114 LYS A N 1
ATOM 904 C CA . LYS A 1 114 ? -0.396 4.361 3.204 1.00 92.12 114 LYS A CA 1
ATOM 905 C C . LYS A 1 114 ? -1.631 3.647 2.628 1.00 92.12 114 LYS A C 1
ATOM 907 O O . LYS A 1 114 ? -2.729 4.016 3.038 1.00 92.12 114 LYS A O 1
ATOM 912 N N . PRO A 1 115 ? -1.517 2.609 1.772 1.00 95.00 115 PRO A N 1
ATOM 913 C CA . PRO A 1 115 ? -2.701 1.919 1.251 1.00 95.00 115 PRO A CA 1
ATOM 914 C C . PRO A 1 115 ? -3.539 1.217 2.333 1.00 95.00 115 PRO A C 1
ATOM 916 O O . PRO A 1 115 ? -4.698 0.915 2.080 1.00 95.00 115 PRO A O 1
ATOM 919 N N . LEU A 1 116 ? -2.992 0.984 3.534 1.00 94.62 116 LEU A N 1
ATOM 920 C CA . LEU A 1 116 ? -3.683 0.338 4.659 1.00 94.62 116 LEU A CA 1
ATOM 921 C C . LEU A 1 116 ? -4.308 1.333 5.650 1.00 94.62 116 LEU A C 1
ATOM 923 O O . LEU A 1 116 ? -4.865 0.938 6.676 1.00 94.62 116 LEU A O 1
ATOM 927 N N . GLU A 1 117 ? -4.228 2.635 5.376 1.00 93.38 117 GLU A N 1
ATOM 928 C CA . GLU A 1 117 ? -4.823 3.680 6.213 1.00 93.38 117 GLU A CA 1
ATOM 929 C C . GLU A 1 117 ? -6.331 3.475 6.425 1.00 93.38 117 GLU A C 1
ATOM 931 O O . GLU A 1 117 ? -6.816 3.610 7.550 1.00 93.38 117 GLU A O 1
ATOM 936 N N . GLY A 1 118 ? -7.060 3.046 5.388 1.00 94.06 118 GLY A N 1
ATOM 937 C CA . GLY A 1 118 ? -8.494 2.765 5.486 1.00 94.06 118 GLY A CA 1
ATOM 938 C C . GLY A 1 118 ? -8.825 1.641 6.474 1.00 94.06 118 GLY A C 1
ATOM 939 O O . GLY A 1 118 ? -9.796 1.748 7.224 1.00 94.06 118 GLY A O 1
ATOM 940 N N . VAL A 1 119 ? -7.990 0.596 6.543 1.00 93.25 119 VAL A N 1
ATOM 941 C CA . VAL A 1 119 ? -8.160 -0.500 7.513 1.00 93.25 119 VAL A CA 1
ATOM 942 C C . VAL A 1 119 ? -7.941 0.012 8.931 1.00 93.25 119 VAL A C 1
ATOM 944 O O . VAL A 1 119 ? -8.734 -0.280 9.822 1.00 93.25 119 VAL A O 1
ATOM 947 N N . ARG A 1 120 ? -6.894 0.814 9.149 1.00 92.19 120 ARG A N 1
ATOM 948 C CA . ARG A 1 120 ? -6.599 1.398 10.466 1.00 92.19 120 ARG A CA 1
ATOM 949 C C . ARG A 1 120 ? -7.743 2.286 10.948 1.00 92.19 120 ARG A C 1
ATOM 951 O O . ARG A 1 120 ? -8.182 2.138 12.087 1.00 92.19 120 ARG A O 1
ATOM 958 N N . LEU A 1 121 ? -8.274 3.143 10.073 1.00 92.00 121 LEU A N 1
ATOM 959 C CA . LEU A 1 121 ? -9.433 3.980 10.386 1.00 92.00 121 LEU A CA 1
ATOM 960 C C . LEU A 1 121 ? -10.661 3.133 10.739 1.00 92.00 121 LEU A C 1
ATOM 962 O O . LEU A 1 121 ? -11.338 3.405 11.729 1.00 92.00 121 LEU A O 1
ATOM 966 N N . LEU A 1 122 ? -10.922 2.080 9.964 1.00 90.50 122 LEU A N 1
ATOM 967 C CA . LEU A 1 122 ? -12.016 1.153 10.230 1.00 90.50 122 LEU A CA 1
ATOM 968 C C . LEU A 1 122 ? -11.905 0.509 11.622 1.00 90.50 122 LEU A C 1
ATOM 970 O O . LEU A 1 122 ? -12.897 0.447 12.345 1.00 90.50 122 LEU A O 1
ATOM 974 N N . MET A 1 123 ? -10.717 0.056 12.025 1.00 88.12 123 MET A N 1
ATOM 975 C CA . MET A 1 123 ? -10.524 -0.534 13.357 1.00 88.12 123 MET A CA 1
ATOM 976 C C . MET A 1 123 ? -10.828 0.466 14.471 1.00 88.12 123 MET A C 1
ATOM 978 O O . MET A 1 123 ? -11.528 0.119 15.420 1.00 88.12 123 MET A O 1
ATOM 982 N N . LEU A 1 124 ? -10.353 1.708 14.329 1.00 86.62 124 LEU A N 1
ATOM 983 C CA . LEU A 1 124 ? -10.585 2.773 15.308 1.00 86.62 124 LEU A CA 1
ATOM 984 C C . LEU A 1 124 ? -12.073 3.120 15.439 1.00 86.62 124 LEU A C 1
ATOM 986 O O . LEU A 1 124 ? -12.565 3.329 16.544 1.00 86.62 124 LEU A O 1
ATOM 990 N N . GLN A 1 125 ? -12.811 3.125 14.327 1.00 86.81 125 GLN A N 1
ATOM 991 C CA . GLN A 1 125 ? -14.257 3.360 14.338 1.00 86.81 125 GLN A CA 1
ATOM 992 C C . GLN A 1 125 ? -15.037 2.229 15.021 1.00 86.81 125 GLN A C 1
ATOM 994 O O . GLN A 1 125 ? -16.101 2.478 15.582 1.00 86.81 125 GLN A O 1
ATOM 999 N N . LYS A 1 126 ? -14.531 0.990 14.988 1.00 79.06 126 LYS A N 1
ATOM 1000 C CA . LYS A 1 126 ? -15.275 -0.190 15.448 1.00 79.06 126 LYS A CA 1
ATOM 1001 C C . LYS A 1 126 ? -15.274 -0.389 16.972 1.00 79.06 126 LYS A C 1
ATOM 1003 O O . LYS A 1 126 ? -15.951 -1.308 17.406 1.00 79.06 126 LYS A O 1
ATOM 1008 N N . GLN A 1 127 ? -14.565 0.435 17.763 1.00 64.56 127 GLN A N 1
ATOM 1009 C CA . GLN A 1 127 ? -14.533 0.544 19.250 1.00 64.56 127 GLN A CA 1
ATOM 1010 C C . GLN A 1 127 ? -14.385 -0.745 20.101 1.00 64.56 127 GLN A C 1
ATOM 1012 O O . GLN A 1 127 ? -14.148 -0.653 21.301 1.00 64.56 127 GLN A O 1
ATOM 1017 N N . SER A 1 128 ? -14.475 -1.943 19.524 1.00 60.78 128 SER A N 1
ATOM 1018 C CA . SER A 1 128 ? -14.594 -3.224 20.234 1.00 60.78 128 SER A CA 1
ATOM 1019 C C . SER A 1 128 ? -13.460 -4.201 19.917 1.00 60.78 128 SER A C 1
ATOM 1021 O O . SER A 1 128 ? -13.611 -5.402 20.132 1.00 60.78 128 SER A O 1
ATOM 1023 N N . ARG A 1 129 ? -12.345 -3.727 19.343 1.00 67.69 129 ARG A N 1
ATOM 1024 C CA . ARG A 1 129 ? -11.213 -4.584 18.954 1.00 67.69 129 ARG A CA 1
ATOM 1025 C C . ARG A 1 129 ? -9.876 -3.969 19.293 1.00 67.69 129 ARG A C 1
ATOM 1027 O O . ARG A 1 129 ? -9.694 -2.759 19.185 1.00 67.69 129 ARG A O 1
ATOM 1034 N N . ASN A 1 130 ? -8.936 -4.841 19.634 1.00 71.12 130 ASN A N 1
ATOM 1035 C CA . ASN A 1 130 ? -7.565 -4.451 19.897 1.00 71.12 130 ASN A CA 1
ATOM 1036 C C . ASN A 1 130 ? -6.814 -4.342 18.567 1.00 71.12 130 ASN A C 1
ATOM 1038 O O . ASN A 1 130 ? -6.831 -5.262 17.745 1.00 71.12 130 ASN A O 1
ATOM 1042 N N . LEU A 1 131 ? -6.177 -3.194 18.354 1.00 71.69 131 LEU A N 1
ATOM 1043 C CA . LEU A 1 131 ? -5.338 -2.929 17.194 1.00 71.69 131 LEU A CA 1
ATOM 1044 C C . LEU A 1 131 ? -3.878 -3.057 17.617 1.00 71.69 131 LEU A C 1
ATOM 1046 O O . LEU A 1 131 ? -3.400 -2.254 18.419 1.00 71.69 131 LEU A O 1
ATOM 1050 N N . SER A 1 132 ? -3.173 -4.050 17.077 1.00 69.00 132 SER A N 1
ATOM 1051 C CA . SER A 1 132 ? -1.735 -4.189 17.289 1.00 69.00 132 SER A CA 1
ATOM 1052 C C . SER A 1 132 ? -0.962 -3.636 16.093 1.00 69.00 132 SER A C 1
ATOM 1054 O O . SER A 1 132 ? -1.113 -4.063 14.947 1.00 69.00 132 SER A O 1
ATOM 1056 N N . PHE A 1 133 ? -0.116 -2.644 16.369 1.00 65.69 133 PHE A N 1
ATOM 1057 C CA . PHE A 1 133 ? 0.827 -2.102 15.399 1.00 65.69 133 PHE A CA 1
ATOM 1058 C C . PHE A 1 133 ? 2.158 -2.820 15.558 1.00 65.69 133 PHE A C 1
ATOM 1060 O O . PHE A 1 133 ? 2.828 -2.692 16.583 1.00 65.69 133 PHE A O 1
ATOM 1067 N N . VAL A 1 134 ? 2.565 -3.556 14.529 1.00 57.03 134 VAL A N 1
ATOM 1068 C CA . VAL A 1 134 ? 3.936 -4.055 14.456 1.00 57.03 134 VAL A CA 1
ATOM 1069 C C . VAL A 1 134 ? 4.760 -2.985 13.759 1.00 57.03 134 VAL A C 1
ATOM 1071 O O . VAL A 1 134 ? 4.629 -2.770 12.557 1.00 57.03 134 VAL A O 1
ATOM 1074 N N . CYS A 1 135 ? 5.607 -2.302 14.527 1.00 49.53 135 CYS A N 1
ATOM 1075 C CA . CYS A 1 135 ? 6.671 -1.481 13.968 1.00 49.53 135 CYS A CA 1
ATOM 1076 C C . CYS A 1 135 ? 7.651 -2.427 13.262 1.00 49.53 135 CYS A C 1
ATOM 1078 O O . CYS A 1 135 ? 8.462 -3.091 13.914 1.00 49.53 135 CYS A O 1
ATOM 1080 N N . GLN A 1 136 ? 7.521 -2.569 11.942 1.00 49.56 136 GLN A N 1
ATOM 1081 C CA . GLN A 1 136 ? 8.522 -3.277 11.155 1.00 49.56 136 GLN A CA 1
ATOM 1082 C C . GLN A 1 136 ? 9.798 -2.432 11.204 1.00 49.56 136 GLN A C 1
ATOM 1084 O O . GLN A 1 136 ? 9.815 -1.303 10.718 1.00 49.56 136 GLN A O 1
ATOM 1089 N N . LYS A 1 137 ? 10.839 -2.943 11.875 1.00 40.81 137 LYS A N 1
ATOM 1090 C CA . LYS A 1 137 ? 12.169 -2.326 11.847 1.00 40.81 137 LYS A CA 1
ATOM 1091 C C . LYS A 1 137 ? 12.632 -2.278 10.391 1.00 40.81 137 LYS A C 1
ATOM 1093 O O . LYS A 1 137 ? 12.670 -3.322 9.742 1.00 40.81 137 LYS A O 1
ATOM 1098 N N . THR A 1 138 ? 12.937 -1.071 9.929 1.00 42.22 138 THR A N 1
ATOM 1099 C CA . THR A 1 138 ? 13.702 -0.796 8.707 1.00 42.22 138 THR A CA 1
ATOM 1100 C C . THR A 1 138 ? 15.060 -1.473 8.743 1.00 42.22 138 THR A C 1
ATOM 1102 O O . THR A 1 138 ? 15.665 -1.460 9.844 1.00 42.22 138 THR A O 1
#

pLDDT: mean 71.69, std 23.5, range [31.44, 96.94]

InterPro domains:
  IPR002698 5-formyltetrahydrofolate cyclo-ligase [PTHR13017] (50-128)

Sequence (138 aa):
MRAHQASAATSPPPSRSARRREGSTRAGDVTPRRIWLPEASLADCVVMELPTGVSKQDIRQQIWDYMESQNLADFPRPVHHRIPNFKGSYLACQNIRDLEVFTRTQEVKVDPDKPLEGVRLLMLQKQSRNLSFVCQKT